Protein AF-A0A920P4R6-F1 (afdb_m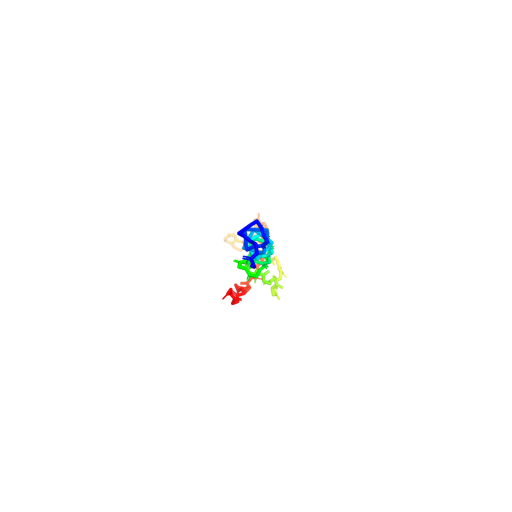onomer_lite)

Radius of gyration: 25.32 Å; chains: 1; bounding box: 60×19×62 Å

Foldseek 3Di:
DDPVVVVVVVVVVVVVCVVPVVVVPDFDKDFPDKDKDFDDDPNHTPGIDIDIDIDTHDD

Sequence (59 aa):
MNLLLRIAHSFFLITSFALIVPLGLSAQSVVVDRGTFGLSIHGEKIGTEDFIIRRAGLG

Secondary structure (DSSP, 8-state):
--HHHHHHHHHHHHHHHHHHHHHHSS--PEEEEEEEEEEEETTEEEEEEEEEEEEPP--

pLDDT: mean 81.71, std 14.44, range [56.31, 98.19]

Structure (mmCIF, N/CA/C/O backbone):
data_AF-A0A920P4R6-F1
#
_entry.id   AF-A0A920P4R6-F1
#
loop_
_atom_site.group_PDB
_atom_site.id
_atom_site.type_symbol
_atom_site.label_atom_id
_atom_site.label_alt_id
_atom_site.label_comp_id
_atom_site.label_asym_id
_atom_site.label_entity_id
_atom_site.label_seq_id
_atom_site.pdbx_PDB_ins_code
_atom_site.Cartn_x
_atom_site.Cartn_y
_atom_site.Cartn_z
_atom_site.occupancy
_atom_site.B_iso_or_equiv
_atom_site.auth_seq_id
_atom_site.auth_comp_id
_atom_site.auth_asym_id
_atom_site.auth_atom_id
_atom_site.pdbx_PDB_model_num
ATOM 1 N N . MET A 1 1 ? 42.651 8.486 -40.110 1.00 59.97 1 MET A N 1
ATOM 2 C CA . MET A 1 1 ? 41.417 8.121 -39.376 1.00 59.97 1 MET A CA 1
ATOM 3 C C . MET A 1 1 ? 41.010 9.314 -38.528 1.00 59.97 1 MET A C 1
ATOM 5 O O . MET A 1 1 ? 41.743 9.693 -37.625 1.00 59.97 1 MET A O 1
ATOM 9 N N . ASN A 1 2 ? 39.933 9.984 -38.927 1.00 76.00 2 ASN A N 1
ATOM 10 C CA . ASN A 1 2 ? 39.767 11.426 -38.738 1.00 76.00 2 ASN A CA 1
ATOM 11 C C . ASN A 1 2 ? 39.265 11.755 -37.323 1.00 76.00 2 ASN A C 1
ATOM 13 O O . ASN A 1 2 ? 38.320 11.135 -36.844 1.00 76.00 2 ASN A O 1
ATOM 17 N N . LEU A 1 3 ? 39.887 12.735 -36.661 1.00 78.69 3 LEU A N 1
ATOM 18 C CA . LEU A 1 3 ? 39.574 13.156 -35.285 1.00 78.69 3 LEU A CA 1
ATOM 19 C C . LEU A 1 3 ? 38.087 13.511 -35.097 1.00 78.69 3 LEU A C 1
ATOM 21 O O . LEU A 1 3 ? 37.480 13.127 -34.102 1.00 78.69 3 LEU A O 1
ATOM 25 N N . LEU A 1 4 ? 37.484 14.146 -36.106 1.00 80.56 4 LEU A N 1
ATOM 26 C CA . LEU A 1 4 ? 36.057 14.486 -36.147 1.00 80.56 4 LEU A CA 1
ATOM 27 C C . LEU A 1 4 ? 35.142 13.257 -36.048 1.00 80.56 4 LEU A C 1
ATOM 29 O O . LEU A 1 4 ? 34.131 13.299 -35.354 1.00 80.56 4 LEU A O 1
ATOM 33 N N . LEU A 1 5 ? 35.527 12.141 -36.676 1.00 81.62 5 LEU A N 1
ATOM 34 C CA . LEU A 1 5 ? 34.758 10.895 -36.623 1.00 81.62 5 LEU A CA 1
ATOM 35 C C . LEU A 1 5 ? 34.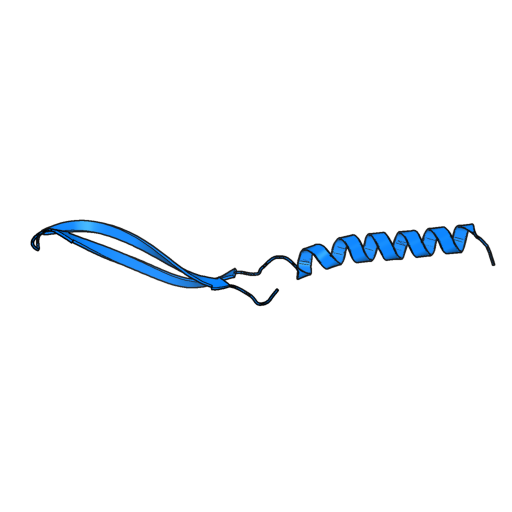764 10.300 -35.209 1.00 81.62 5 LEU A C 1
ATOM 37 O O . LEU A 1 5 ? 33.753 9.781 -34.749 1.00 81.62 5 LEU A O 1
ATOM 41 N N . ARG A 1 6 ? 35.892 10.418 -34.497 1.00 81.00 6 ARG A N 1
ATOM 42 C CA . ARG A 1 6 ? 36.017 9.947 -33.110 1.00 81.00 6 ARG A CA 1
ATOM 43 C C . ARG A 1 6 ? 35.170 10.782 -32.153 1.00 81.00 6 ARG A C 1
ATOM 45 O O . ARG A 1 6 ? 34.510 10.215 -31.293 1.00 81.00 6 ARG A O 1
ATOM 52 N N . ILE A 1 7 ? 35.147 12.103 -32.335 1.00 83.94 7 ILE A N 1
ATOM 53 C CA . ILE A 1 7 ? 34.331 13.015 -31.520 1.00 83.94 7 ILE A CA 1
ATOM 54 C C . ILE A 1 7 ? 32.839 12.737 -31.729 1.00 83.94 7 ILE A C 1
ATOM 56 O O . ILE A 1 7 ? 32.106 12.613 -30.751 1.00 83.94 7 ILE A O 1
ATOM 60 N N . ALA A 1 8 ? 32.400 12.572 -32.980 1.00 82.50 8 ALA A N 1
ATOM 61 C CA . ALA A 1 8 ? 31.009 12.252 -33.293 1.00 82.50 8 ALA A CA 1
ATOM 62 C C . ALA A 1 8 ? 30.565 10.914 -32.676 1.00 82.50 8 ALA A C 1
ATOM 64 O O . ALA A 1 8 ? 29.482 10.831 -32.099 1.00 82.50 8 ALA A O 1
ATOM 65 N N . HIS A 1 9 ? 31.42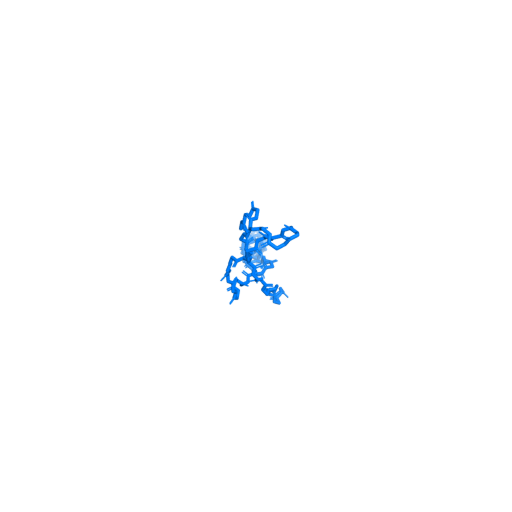0 9.887 -32.727 1.00 82.44 9 HIS A N 1
ATOM 66 C CA . HIS A 1 9 ? 31.152 8.596 -32.087 1.00 82.44 9 HIS A CA 1
ATOM 67 C C . HIS A 1 9 ? 31.050 8.698 -30.564 1.00 82.44 9 HIS A C 1
ATOM 69 O O . HIS A 1 9 ? 30.102 8.176 -29.981 1.00 82.44 9 HIS A O 1
ATOM 75 N N . SER A 1 10 ? 31.992 9.384 -29.913 1.00 80.38 10 SER A N 1
ATOM 76 C CA . SER A 1 10 ? 31.942 9.578 -28.462 1.00 80.38 10 SER A CA 1
ATOM 77 C C . SER A 1 10 ? 30.697 10.355 -28.044 1.00 80.38 10 SER A C 1
ATOM 79 O O . SER A 1 10 ? 30.050 9.993 -27.067 1.00 80.38 10 SER A O 1
ATOM 81 N N . PHE A 1 11 ? 30.322 11.384 -28.807 1.00 82.44 11 PHE A N 1
ATOM 82 C CA . PHE A 1 11 ? 29.112 12.155 -28.544 1.00 82.44 11 PHE A CA 1
ATOM 83 C C . PHE A 1 11 ? 27.854 11.284 -28.657 1.00 82.44 11 PHE A C 1
ATOM 85 O O . PHE A 1 11 ? 27.020 11.307 -27.758 1.00 82.44 11 PHE A O 1
ATOM 92 N N . PHE A 1 12 ? 27.761 10.454 -29.699 1.00 80.62 12 PHE A N 1
ATOM 93 C CA . PHE A 1 12 ? 26.654 9.514 -29.891 1.00 80.62 12 PHE A CA 1
ATOM 94 C C . PHE A 1 12 ? 26.546 8.469 -28.767 1.00 80.62 12 PHE A C 1
ATOM 96 O O . PHE A 1 12 ? 25.445 8.144 -28.322 1.00 80.62 12 PHE A O 1
ATOM 103 N N . LEU A 1 13 ? 27.675 7.956 -28.270 1.00 79.38 13 LEU A N 1
ATOM 104 C CA . LEU A 1 13 ? 27.693 7.004 -27.154 1.00 79.38 13 LEU A CA 1
ATOM 105 C C . LEU A 1 13 ? 27.227 7.647 -25.842 1.00 79.38 13 LEU A C 1
ATOM 107 O O . LEU A 1 13 ? 26.433 7.051 -25.117 1.00 79.38 13 LEU A O 1
ATOM 111 N N . ILE A 1 14 ? 27.682 8.870 -25.553 1.00 79.12 14 ILE A N 1
ATOM 112 C CA . ILE A 1 14 ? 27.320 9.596 -24.328 1.00 79.12 14 ILE A CA 1
ATOM 113 C C . ILE A 1 14 ? 25.831 9.949 -24.328 1.00 79.12 14 ILE A C 1
ATOM 115 O O . ILE A 1 14 ? 25.156 9.727 -23.324 1.00 79.12 14 ILE A O 1
ATOM 119 N N . THR A 1 15 ? 25.301 10.461 -25.442 1.00 72.94 15 THR A N 1
ATOM 120 C CA . THR A 1 15 ? 23.876 10.812 -25.545 1.00 72.94 15 THR A CA 1
ATOM 121 C C . THR A 1 15 ? 22.981 9.581 -25.451 1.00 72.94 15 THR A C 1
ATOM 123 O O . THR A 1 15 ? 21.960 9.628 -24.768 1.00 72.94 15 THR A O 1
ATOM 126 N N . SER A 1 16 ? 23.386 8.461 -26.055 1.00 68.38 16 SER A N 1
ATOM 127 C CA . SER A 1 16 ? 22.655 7.193 -25.952 1.00 68.38 16 SER A CA 1
ATOM 128 C C . SER A 1 16 ? 22.638 6.661 -24.515 1.00 68.38 16 SER A C 1
ATOM 130 O O . SER A 1 16 ? 21.590 6.263 -24.013 1.00 68.38 16 SER A O 1
ATOM 132 N N . PHE A 1 17 ? 23.775 6.703 -23.815 1.00 63.56 17 PHE A N 1
ATOM 133 C CA . PHE A 1 17 ? 23.871 6.242 -22.427 1.00 63.56 17 PHE A CA 1
ATOM 134 C C . PHE A 1 17 ? 23.068 7.133 -21.468 1.00 63.56 17 PHE A C 1
ATOM 136 O O . PHE A 1 17 ? 22.333 6.631 -20.618 1.00 63.56 17 PHE A O 1
ATOM 143 N N . ALA A 1 18 ? 23.133 8.455 -21.650 1.00 65.06 18 ALA A N 1
ATOM 144 C CA . ALA A 1 18 ? 22.393 9.419 -20.840 1.00 65.06 18 ALA A CA 1
ATOM 145 C C . ALA A 1 18 ? 20.866 9.311 -20.998 1.00 65.06 18 ALA A C 1
ATOM 147 O O . ALA A 1 18 ? 20.145 9.689 -20.081 1.00 65.06 18 ALA A O 1
ATOM 148 N N . LEU A 1 19 ? 20.366 8.787 -22.123 1.00 62.00 19 LEU A N 1
ATOM 149 C CA . LEU A 1 19 ? 18.931 8.566 -22.343 1.00 62.00 19 LEU A CA 1
ATOM 150 C C . LEU A 1 19 ? 18.417 7.243 -21.756 1.00 62.00 19 LEU A C 1
ATOM 152 O O . LEU A 1 19 ? 17.267 7.176 -21.329 1.00 62.00 19 LEU A O 1
ATOM 156 N N . ILE A 1 20 ? 19.243 6.194 -21.734 1.00 60.94 20 ILE A N 1
ATOM 157 C CA . ILE A 1 20 ? 18.816 4.841 -21.330 1.00 60.94 20 ILE A CA 1
ATOM 158 C C . ILE A 1 20 ? 18.926 4.644 -19.811 1.00 60.94 20 ILE A C 1
ATOM 160 O O . ILE A 1 20 ? 18.065 4.015 -19.198 1.00 60.94 20 ILE A O 1
ATOM 164 N N . VAL A 1 21 ? 19.955 5.210 -19.178 1.00 59.50 21 VAL A N 1
ATOM 165 C CA . VAL A 1 21 ? 20.225 5.027 -17.742 1.00 59.50 21 VAL A CA 1
ATOM 166 C C . VAL A 1 21 ? 19.138 5.600 -16.813 1.00 59.50 21 VAL A C 1
ATOM 168 O O . VAL A 1 21 ? 18.785 4.920 -15.848 1.00 59.50 21 VAL A O 1
ATOM 171 N N . PRO A 1 22 ? 18.530 6.776 -17.074 1.00 58.16 22 PRO A N 1
ATOM 172 C CA . PRO A 1 22 ? 17.480 7.311 -16.203 1.00 58.16 22 PRO A CA 1
ATOM 173 C C . PRO A 1 22 ? 16.216 6.442 -16.166 1.00 58.16 22 PRO A C 1
ATOM 175 O O . PRO A 1 22 ? 15.501 6.451 -15.168 1.00 58.16 22 PRO A O 1
ATOM 178 N N . LEU A 1 23 ? 15.947 5.683 -17.236 1.00 58.09 23 LEU A N 1
ATOM 179 C CA . LEU A 1 23 ? 14.775 4.808 -17.338 1.00 58.09 23 LEU A CA 1
ATOM 180 C C . LEU A 1 23 ? 14.929 3.534 -16.493 1.00 58.09 23 LEU A C 1
ATOM 182 O O . LEU A 1 23 ? 13.934 3.012 -16.001 1.00 58.09 23 LEU A O 1
ATOM 186 N N . GLY A 1 24 ? 16.162 3.049 -16.312 1.00 56.31 24 GLY A N 1
ATOM 187 C CA . GLY A 1 24 ? 16.460 1.869 -15.493 1.00 56.31 24 GLY A CA 1
ATOM 188 C C . GLY A 1 24 ? 16.619 2.163 -13.998 1.00 56.31 24 GLY A C 1
ATOM 189 O O . GLY A 1 24 ? 16.390 1.276 -13.189 1.00 56.31 24 GLY A O 1
ATOM 190 N N . LEU A 1 25 ? 16.971 3.399 -13.624 1.00 59.16 25 LEU A N 1
ATOM 191 C CA . LEU A 1 25 ? 17.262 3.785 -12.233 1.00 59.16 25 LEU A CA 1
ATOM 192 C C . LEU A 1 25 ? 16.073 4.394 -11.476 1.00 59.16 25 LEU A C 1
ATOM 194 O O . LEU A 1 25 ? 16.210 4.775 -10.311 1.00 59.16 25 LEU A O 1
ATOM 198 N N . SER A 1 26 ? 14.900 4.522 -12.102 1.00 60.09 26 SER A N 1
ATOM 199 C CA . SER A 1 26 ? 13.709 4.926 -11.356 1.00 60.09 26 SER A CA 1
ATOM 200 C C . SER A 1 26 ? 13.324 3.789 -10.408 1.00 60.09 26 SER A C 1
ATOM 202 O O . SER A 1 26 ? 12.961 2.709 -10.870 1.00 60.09 26 SER A O 1
ATOM 204 N N . ALA A 1 27 ? 13.406 4.017 -9.093 1.00 64.25 27 ALA A N 1
ATOM 205 C CA . ALA A 1 27 ? 12.983 3.048 -8.086 1.00 64.25 27 ALA A CA 1
ATOM 206 C C . ALA A 1 27 ? 11.519 2.648 -8.337 1.00 64.25 27 ALA A C 1
ATOM 208 O O . ALA A 1 27 ? 10.581 3.388 -8.027 1.00 64.25 27 ALA A O 1
ATOM 209 N N . GLN A 1 28 ? 11.315 1.490 -8.960 1.00 72.25 28 GLN A N 1
ATOM 210 C CA . GLN A 1 28 ? 10.008 1.100 -9.467 1.00 72.25 28 GLN A CA 1
ATOM 211 C C . GLN A 1 28 ? 9.139 0.575 -8.321 1.00 72.25 28 GLN A C 1
ATOM 213 O O . GLN A 1 28 ? 9.249 -0.581 -7.940 1.00 72.25 28 GLN A O 1
ATOM 218 N N . SER A 1 29 ? 8.250 1.385 -7.740 1.00 77.06 29 SER A N 1
ATOM 219 C CA . SER A 1 29 ? 7.333 0.877 -6.705 1.00 77.06 29 SER A CA 1
ATOM 220 C C . SER A 1 29 ? 6.129 0.172 -7.335 1.00 77.06 29 SER A C 1
ATOM 222 O O . SER A 1 29 ? 5.425 0.781 -8.144 1.00 77.06 29 SER A O 1
ATOM 224 N N . VAL A 1 30 ? 5.827 -1.054 -6.911 1.00 86.38 30 VAL A N 1
ATOM 225 C CA . VAL A 1 30 ? 4.598 -1.759 -7.303 1.00 86.38 30 VAL A CA 1
ATOM 226 C C . VAL A 1 30 ? 3.582 -1.650 -6.173 1.00 86.38 30 VAL A C 1
ATOM 228 O O . VAL A 1 30 ? 3.898 -1.940 -5.019 1.00 86.38 30 VAL A O 1
ATOM 231 N N . VAL A 1 31 ? 2.360 -1.225 -6.496 1.00 90.75 31 VAL A N 1
ATOM 232 C CA . VAL A 1 31 ? 1.236 -1.299 -5.554 1.00 90.75 31 VAL A CA 1
ATOM 233 C C . VAL A 1 31 ? 0.823 -2.759 -5.447 1.00 90.75 31 VAL A C 1
ATOM 235 O O . VAL A 1 31 ? 0.449 -3.358 -6.452 1.00 90.75 31 VAL A O 1
ATOM 238 N N . VAL A 1 32 ? 0.926 -3.323 -4.247 1.00 93.31 32 VAL A N 1
ATOM 239 C CA . VAL A 1 32 ? 0.618 -4.737 -3.997 1.00 93.31 32 VAL A CA 1
ATOM 240 C C . VAL A 1 32 ? -0.754 -4.927 -3.369 1.00 93.31 32 VAL A C 1
ATOM 242 O O . VAL A 1 32 ? -1.347 -5.979 -3.564 1.00 93.31 32 VAL A O 1
ATOM 245 N N . ASP A 1 33 ? -1.260 -3.920 -2.654 1.00 95.81 33 ASP A N 1
ATOM 246 C CA . ASP A 1 33 ? -2.579 -3.985 -2.034 1.00 95.81 33 ASP A CA 1
ATOM 247 C C . ASP A 1 33 ? -3.169 -2.590 -1.787 1.00 95.81 33 ASP A C 1
ATOM 249 O O . ASP A 1 33 ? -2.438 -1.589 -1.733 1.00 95.81 33 ASP A O 1
ATOM 253 N N . ARG A 1 34 ? -4.495 -2.533 -1.646 1.00 96.88 34 ARG A N 1
ATOM 254 C CA . ARG A 1 34 ? -5.274 -1.354 -1.262 1.00 96.88 34 ARG A CA 1
ATOM 255 C C . ARG A 1 34 ? -6.468 -1.778 -0.421 1.00 96.88 34 ARG A C 1
ATOM 257 O O . ARG A 1 34 ? -7.133 -2.759 -0.740 1.00 96.88 34 ARG A O 1
ATOM 264 N N . GLY A 1 35 ? -6.812 -0.971 0.568 1.00 97.75 35 GLY A N 1
ATOM 265 C CA . GLY A 1 35 ? -8.022 -1.199 1.340 1.00 97.75 35 GLY A CA 1
ATOM 266 C C . GLY A 1 35 ? -8.408 -0.002 2.186 1.00 97.75 35 GLY A C 1
ATOM 267 O O . GLY A 1 35 ? -7.804 1.064 2.096 1.00 97.75 35 GLY A O 1
ATOM 268 N N . THR A 1 36 ? -9.408 -0.223 3.029 1.00 98.19 36 THR A N 1
ATOM 269 C CA . THR A 1 36 ? -9.965 0.786 3.925 1.00 98.19 36 THR A CA 1
ATOM 270 C C . THR A 1 36 ? -10.152 0.156 5.300 1.00 98.19 36 THR A C 1
ATOM 272 O O . THR A 1 36 ? -10.749 -0.918 5.409 1.00 98.19 36 THR A O 1
ATOM 275 N N . PHE A 1 37 ? -9.668 0.804 6.358 1.00 97.25 37 PHE A N 1
ATOM 276 C CA . PHE A 1 37 ? -9.956 0.408 7.739 1.00 97.25 37 PHE A CA 1
ATOM 277 C C . PHE A 1 37 ? -11.037 1.295 8.354 1.00 97.25 37 PHE A C 1
ATOM 279 O O . PHE A 1 37 ? -11.102 2.494 8.099 1.00 97.25 37 PHE A O 1
ATOM 286 N N . GLY A 1 38 ? -11.893 0.695 9.185 1.00 97.50 38 GLY A N 1
ATOM 287 C CA . GLY A 1 38 ? -12.851 1.427 10.010 1.00 97.50 38 GLY A CA 1
ATOM 288 C C . GLY A 1 38 ? -12.185 1.955 11.278 1.00 97.50 38 GLY A C 1
ATOM 289 O O . GLY A 1 38 ? -11.525 1.202 11.990 1.00 97.50 38 GLY A O 1
ATOM 290 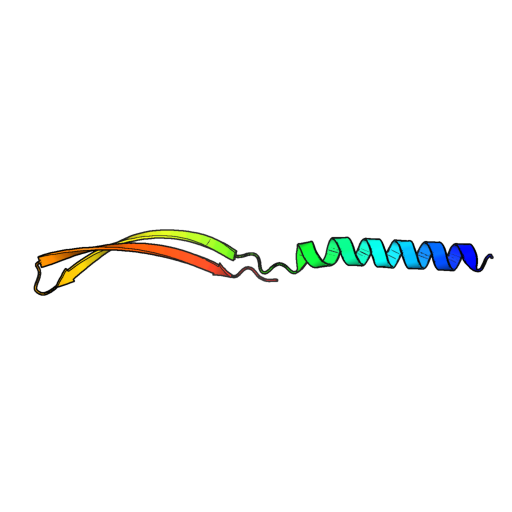N N . LEU A 1 39 ? -12.390 3.233 11.582 1.00 97.69 39 LEU A N 1
ATOM 291 C CA . LEU A 1 39 ? -11.908 3.872 12.803 1.00 97.69 39 LEU A CA 1
ATOM 292 C C . LEU A 1 39 ? -13.033 3.903 13.834 1.00 97.69 39 LEU A C 1
ATOM 294 O O . LEU A 1 39 ? -14.152 4.316 13.521 1.00 97.69 39 LEU A O 1
ATOM 298 N N . SER A 1 40 ? -12.742 3.468 15.060 1.00 97.31 40 SER A N 1
ATOM 299 C CA . SER A 1 40 ? -13.700 3.481 16.170 1.00 97.31 40 SER A CA 1
ATOM 300 C C . SER A 1 40 ? -13.046 3.969 17.460 1.00 97.31 40 SER A C 1
ATOM 302 O O . SER A 1 40 ? -11.900 3.619 17.740 1.00 97.31 40 SER A O 1
ATOM 304 N N . ILE A 1 41 ? -13.777 4.743 18.260 1.00 97.50 41 ILE A N 1
ATOM 305 C CA . ILE A 1 41 ? -13.364 5.220 19.586 1.00 97.50 41 ILE A CA 1
ATOM 306 C C . ILE A 1 41 ? -14.477 4.861 20.572 1.00 97.50 41 ILE A C 1
ATOM 308 O O . ILE A 1 41 ? -15.644 5.119 20.309 1.00 97.50 41 ILE A O 1
ATOM 312 N N . HIS A 1 42 ? -14.129 4.219 21.692 1.00 97.31 42 HIS A N 1
ATOM 313 C CA . HIS A 1 42 ? -15.101 3.714 22.679 1.00 97.31 42 HIS A CA 1
ATOM 314 C C . HIS A 1 42 ? -16.202 2.805 22.086 1.00 97.31 42 HIS A C 1
ATOM 316 O O . HIS A 1 42 ? -17.317 2.757 22.592 1.00 97.31 42 HIS A O 1
ATOM 322 N N . GLY A 1 43 ? -15.895 2.074 21.010 1.00 95.62 43 GLY A N 1
ATOM 323 C CA . GLY A 1 43 ? -16.859 1.205 20.323 1.00 95.62 43 GLY A CA 1
ATOM 324 C C . GLY A 1 43 ? -17.793 1.927 19.345 1.00 95.62 43 GLY A C 1
ATOM 325 O O . GLY A 1 43 ? -18.529 1.260 18.623 1.00 95.62 43 GLY A O 1
ATOM 326 N N . GLU A 1 44 ? -17.735 3.256 19.258 1.00 97.25 44 GLU A N 1
ATOM 327 C CA . GLU A 1 44 ? -18.465 4.034 18.259 1.00 97.25 44 GLU A CA 1
ATOM 328 C C . GLU A 1 44 ? -17.607 4.228 17.006 1.00 97.25 44 GLU A C 1
ATOM 330 O O . GLU A 1 44 ? -16.434 4.600 17.094 1.00 97.25 44 GLU A O 1
ATOM 335 N N . LYS A 1 45 ? -18.189 3.987 15.825 1.00 96.75 45 LYS A N 1
ATOM 336 C CA . LYS A 1 45 ? -17.513 4.234 14.549 1.00 96.75 45 LYS A CA 1
ATOM 337 C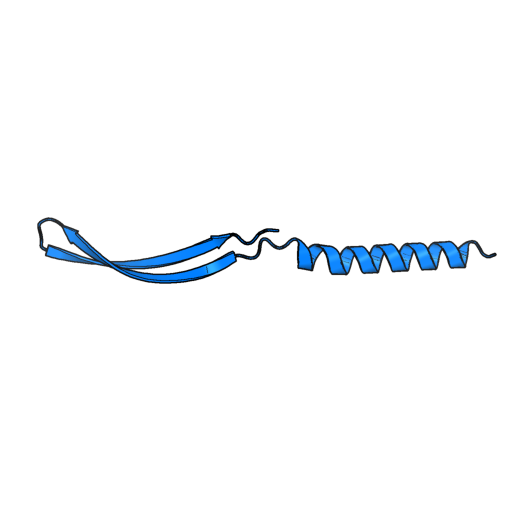 C . LYS A 1 45 ? -17.377 5.740 14.327 1.00 96.75 45 LYS A C 1
ATOM 339 O O . LYS A 1 45 ? -18.374 6.428 14.143 1.00 96.75 45 LYS A O 1
ATOM 344 N N . ILE A 1 46 ? -16.140 6.214 14.241 1.00 97.81 46 ILE A N 1
ATOM 345 C CA . ILE A 1 46 ? -15.818 7.626 14.003 1.00 97.81 46 ILE A CA 1
ATOM 346 C C . ILE A 1 46 ? -15.426 7.916 12.551 1.00 97.81 46 ILE A C 1
ATOM 348 O O . ILE A 1 46 ? -15.404 9.073 12.144 1.00 97.81 46 ILE A O 1
ATOM 352 N N . GLY A 1 47 ? -15.110 6.887 11.756 1.00 97.88 47 GLY A N 1
ATOM 353 C CA . GLY A 1 47 ? -14.734 7.097 10.362 1.00 97.88 47 GLY A CA 1
ATOM 354 C C . GLY A 1 47 ? -14.148 5.881 9.663 1.00 97.88 47 GLY A C 1
ATOM 355 O O . GLY A 1 47 ? -14.320 4.734 10.089 1.00 97.88 47 GLY A O 1
ATOM 356 N N . THR A 1 48 ? -13.468 6.160 8.559 1.00 98.19 48 THR A N 1
ATOM 357 C CA . THR A 1 48 ? -12.724 5.202 7.743 1.00 98.19 48 THR A CA 1
ATOM 358 C C . THR A 1 48 ? -11.475 5.876 7.194 1.00 98.19 48 THR A C 1
ATOM 360 O O . THR A 1 48 ? -11.512 7.076 6.942 1.00 98.19 48 THR A O 1
ATOM 363 N N . GLU A 1 49 ? -10.411 5.114 6.977 1.00 97.88 4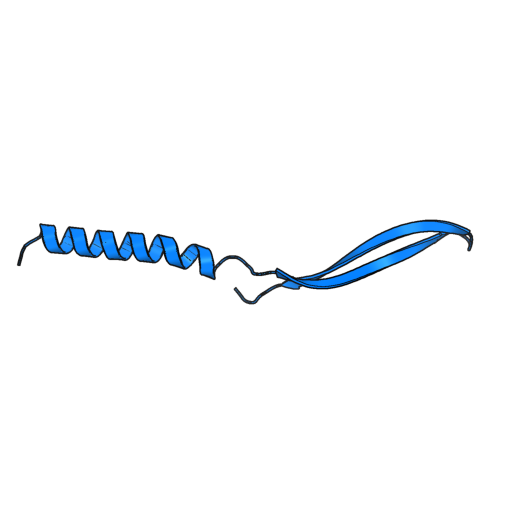9 GLU A N 1
ATOM 364 C CA . GLU A 1 49 ? -9.155 5.611 6.413 1.00 97.88 49 GLU A CA 1
ATOM 365 C C . GLU A 1 49 ? -8.638 4.617 5.369 1.00 97.88 49 GLU A C 1
ATOM 367 O O . GLU A 1 49 ? -8.686 3.398 5.572 1.00 97.88 49 GLU A O 1
ATOM 372 N N . ASP A 1 50 ? -8.183 5.149 4.238 1.00 98.12 50 ASP A N 1
ATOM 373 C CA . ASP A 1 50 ? -7.688 4.358 3.118 1.00 98.12 50 ASP A CA 1
ATOM 374 C C . ASP A 1 50 ? -6.192 4.083 3.261 1.00 98.12 50 ASP A C 1
ATOM 376 O O . ASP A 1 50 ? -5.415 4.920 3.719 1.00 98.12 50 ASP A O 1
ATOM 380 N N . PHE A 1 51 ? -5.758 2.916 2.795 1.00 96.94 51 PHE A N 1
ATOM 381 C CA . PHE A 1 51 ? -4.346 2.568 2.752 1.00 96.94 51 PHE A CA 1
ATOM 382 C C . PHE A 1 51 ? -3.939 1.922 1.442 1.00 96.94 51 PHE A C 1
ATOM 384 O O . PHE A 1 51 ? -4.730 1.313 0.718 1.00 96.94 51 PHE A O 1
ATOM 391 N N . ILE A 1 52 ? -2.641 2.028 1.173 1.00 95.62 52 ILE A N 1
ATOM 392 C CA . ILE A 1 52 ? -1.976 1.354 0.068 1.00 95.62 52 ILE A CA 1
ATOM 393 C C . ILE A 1 52 ? -0.724 0.662 0.596 1.00 95.62 52 ILE A C 1
ATOM 395 O O . ILE A 1 52 ? 0.065 1.260 1.328 1.00 95.62 52 ILE A O 1
ATOM 399 N N . ILE A 1 53 ? -0.508 -0.585 0.189 1.00 93.06 53 ILE A N 1
ATOM 400 C CA . ILE A 1 53 ? 0.753 -1.287 0.428 1.00 93.06 53 ILE A CA 1
ATOM 401 C C . ILE A 1 53 ? 1.547 -1.251 -0.870 1.00 93.06 53 ILE A C 1
ATOM 403 O O . ILE A 1 53 ? 1.041 -1.570 -1.952 1.00 93.06 53 ILE A O 1
ATOM 407 N N . ARG A 1 54 ? 2.810 -0.839 -0.772 1.00 91.06 54 ARG A N 1
ATOM 408 C CA . ARG A 1 54 ? 3.734 -0.771 -1.904 1.00 91.06 54 ARG A CA 1
ATOM 409 C C . ARG A 1 54 ? 4.971 -1.600 -1.614 1.00 91.06 54 ARG A C 1
ATOM 411 O O . ARG A 1 54 ? 5.552 -1.497 -0.539 1.00 91.06 54 ARG A O 1
ATOM 418 N N . ARG A 1 55 ? 5.406 -2.374 -2.605 1.00 86.25 55 ARG A N 1
ATOM 419 C CA . ARG A 1 55 ? 6.727 -2.999 -2.616 1.00 86.25 55 ARG A CA 1
ATOM 420 C C . ARG A 1 55 ? 7.676 -2.078 -3.370 1.00 86.25 55 ARG A C 1
ATOM 422 O O . ARG A 1 55 ? 7.421 -1.771 -4.537 1.00 86.25 55 ARG A O 1
ATOM 429 N N . ALA A 1 56 ? 8.756 -1.644 -2.725 1.00 79.38 56 ALA A N 1
ATOM 430 C CA . ALA A 1 56 ? 9.849 -0.988 -3.434 1.00 79.38 56 ALA A CA 1
ATOM 431 C C . ALA A 1 56 ? 10.438 -1.973 -4.457 1.00 79.38 56 ALA A C 1
ATOM 433 O O . ALA A 1 56 ? 10.670 -3.141 -4.139 1.00 79.38 56 ALA A O 1
ATOM 434 N N . GLY A 1 57 ? 10.606 -1.533 -5.699 1.00 69.50 57 GLY A N 1
ATOM 435 C CA . GLY A 1 57 ? 11.318 -2.310 -6.708 1.00 69.50 57 GLY A CA 1
ATOM 436 C C . GLY A 1 57 ? 12.799 -2.380 -6.379 1.00 69.50 57 GLY A C 1
ATOM 437 O O . GLY A 1 57 ? 13.329 -1.516 -5.682 1.00 69.50 57 GLY A O 1
ATOM 438 N N . LEU A 1 58 ? 13.454 -3.417 -6.893 1.00 61.44 58 LEU A N 1
ATOM 439 C CA . LEU A 1 58 ? 14.908 -3.432 -6.986 1.00 61.44 58 LEU A CA 1
ATOM 440 C C . LEU A 1 58 ? 15.276 -2.467 -8.119 1.00 61.44 58 LEU A C 1
ATOM 442 O O . LEU A 1 58 ? 14.846 -2.686 -9.252 1.00 61.44 58 LEU A O 1
ATOM 446 N N . GLY A 1 59 ? 15.948 -1.370 -7.769 1.00 58.12 59 GLY A N 1
ATOM 447 C CA . GLY A 1 59 ? 16.600 -0.475 -8.728 1.00 58.12 59 GLY A CA 1
ATOM 448 C C . GLY A 1 59 ? 17.950 -1.021 -9.159 1.00 58.12 59 GLY A C 1
ATOM 449 O O . GLY A 1 59 ? 18.545 -1.790 -8.368 1.00 58.12 59 GLY A O 1
#